Protein AF-A0A1I4QR75-F1 (afdb_monomer)

Secondary structure (DSSP, 8-state):
-------TT-GGGSPPGGG-----------HHHHHHHHH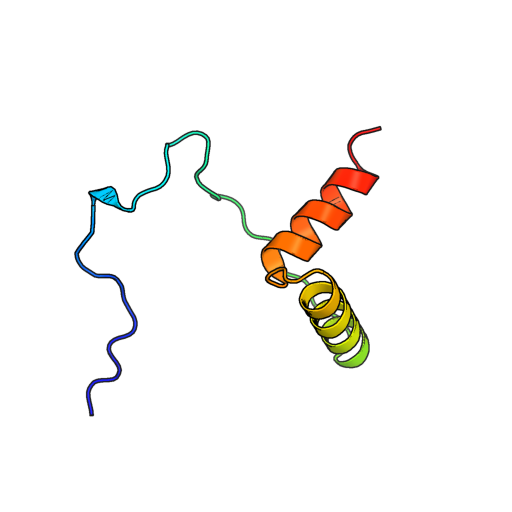HHHHTT--HHHHHHHHHHHHH--

Sequence (62 aa):
MDNQHGNTGKRNAAKPEDQKATSTLIVRCLPSDKASWVKASQLEGLKLTDWVIKTLNERTQK

Radius of gyration: 15.55 Å; Cα contacts (8 Å, |Δi|>4): 11; chains: 1; bounding box: 44×24×38 Å

Foldseek 3Di:
DDPDPDPPDCPVPDDDPVPDPPDDDDDDDDPVVVVVLCVVCVVVVHDSVVSVVVVVCVVVVD

Nearest PDB structures (foldseek):
  2ba3-assembly1_B  TM=7.338E-01  e=1.742E-01  Plasmid R64
  1bdv-assembly1_B  TM=9.422E-01  e=8.968E-01  Lederbergvirus P22

Organism: NCBI:txid44574

Mean predicted aligned error: 9.19 Å

pLDDT: mean 83.81, std 18.43, range [37.72, 98.56]

Solvent-accessible surface area (backbone atoms only — not comparable to full-atom values): 4232 Å² total; per-residue (Å²): 136,84,83,78,87,66,89,84,76,58,79,87,72,61,65,56,80,95,65,54,85,84,78,84,89,87,82,90,77,57,72,68,56,55,53,50,49,46,53,53,12,53,76,72,74,39,53,52,69,59,40,51,52,50,58,53,46,75,70,64,76,118

Structure (mmCIF, N/CA/C/O backbone):
data_AF-A0A1I4QR75-F1
#
_entry.id   AF-A0A1I4QR75-F1
#
loop_
_atom_site.group_PDB
_atom_site.id
_atom_site.type_symbol
_atom_site.label_atom_id
_atom_site.label_alt_id
_atom_site.label_comp_id
_atom_site.label_asym_id
_atom_site.label_entity_id
_atom_site.label_seq_id
_atom_site.pdbx_PDB_ins_code
_atom_site.Cartn_x
_atom_site.Cartn_y
_atom_site.Cartn_z
_atom_site.occupancy
_atom_site.B_iso_or_equiv
_atom_site.auth_seq_id
_atom_site.auth_comp_id
_atom_site.auth_asym_id
_atom_site.auth_atom_id
_atom_site.pdbx_PDB_model_num
ATOM 1 N N . MET A 1 1 ? 29.745 -7.322 -17.323 1.00 37.72 1 MET A N 1
ATOM 2 C CA . MET A 1 1 ? 28.480 -7.742 -16.684 1.00 37.72 1 MET A CA 1
ATOM 3 C C . MET A 1 1 ? 27.569 -6.533 -16.687 1.00 37.72 1 MET A C 1
ATOM 5 O O . MET A 1 1 ? 27.580 -5.752 -15.745 1.00 37.72 1 MET A O 1
ATOM 9 N N . ASP A 1 2 ? 26.865 -6.330 -17.793 1.00 43.38 2 ASP A N 1
ATOM 10 C CA . ASP A 1 2 ? 26.023 -5.156 -18.002 1.00 43.38 2 ASP A CA 1
ATOM 11 C C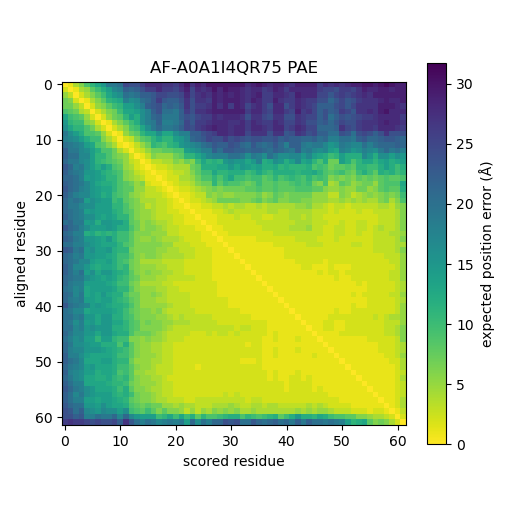 . ASP A 1 2 ? 24.641 -5.422 -17.418 1.00 43.38 2 ASP A C 1
ATOM 13 O O . ASP A 1 2 ? 23.793 -6.063 -18.032 1.00 43.38 2 ASP A O 1
ATOM 17 N N . ASN A 1 3 ? 24.421 -4.954 -16.191 1.00 54.56 3 ASN A N 1
ATOM 18 C CA . ASN A 1 3 ? 23.113 -5.013 -15.551 1.00 54.56 3 ASN A CA 1
ATOM 19 C C . ASN A 1 3 ? 22.284 -3.795 -15.998 1.00 54.56 3 ASN A C 1
ATOM 21 O O . ASN A 1 3 ? 22.063 -2.850 -15.240 1.00 54.56 3 ASN A O 1
ATOM 25 N N . GLN A 1 4 ? 21.892 -3.776 -17.276 1.00 46.00 4 GLN A N 1
ATOM 26 C CA . GLN A 1 4 ? 21.083 -2.705 -17.858 1.00 46.00 4 GLN A CA 1
ATOM 27 C C . GLN A 1 4 ? 19.615 -2.877 -17.428 1.00 46.00 4 GLN A C 1
ATOM 29 O O . GLN A 1 4 ? 18.801 -3.500 -18.106 1.00 46.00 4 GLN A O 1
ATOM 34 N N . HIS A 1 5 ? 19.261 -2.328 -16.265 1.00 56.84 5 HIS A N 1
ATOM 35 C CA . HIS A 1 5 ? 17.863 -2.177 -15.869 1.00 56.84 5 HIS A CA 1
ATOM 36 C C . HIS A 1 5 ? 17.268 -0.941 -16.548 1.00 56.84 5 HIS A C 1
ATOM 38 O O . HIS A 1 5 ? 17.424 0.187 -16.091 1.00 56.84 5 HIS A O 1
ATOM 44 N N . GLY A 1 6 ? 16.553 -1.164 -17.643 1.00 48.47 6 GLY A N 1
ATOM 45 C CA . GLY A 1 6 ? 15.756 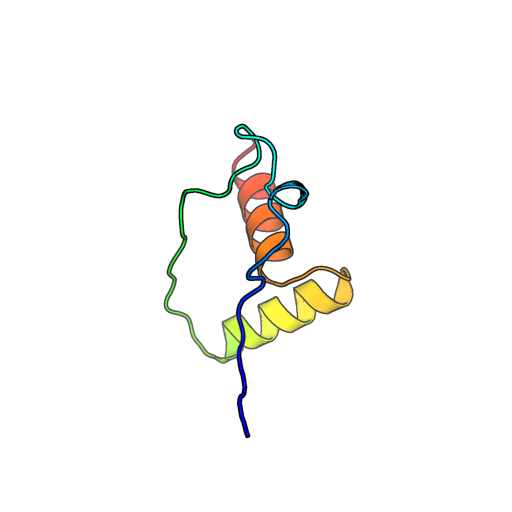-0.136 -18.294 1.00 48.47 6 GLY A CA 1
ATOM 46 C C . GLY A 1 6 ? 15.028 -0.739 -19.476 1.00 48.47 6 GLY A C 1
ATOM 47 O O . GLY A 1 6 ? 15.658 -1.239 -20.398 1.00 48.47 6 GLY A O 1
ATOM 48 N N . ASN A 1 7 ? 13.699 -0.729 -19.428 1.00 57.34 7 ASN A N 1
ATOM 49 C CA . ASN A 1 7 ? 12.802 -1.200 -20.480 1.00 57.34 7 ASN A CA 1
ATOM 50 C C . ASN A 1 7 ? 12.870 -0.256 -21.704 1.00 57.34 7 ASN A C 1
ATOM 52 O O . ASN A 1 7 ? 11.899 0.414 -22.056 1.00 57.34 7 ASN A O 1
ATOM 56 N N . THR A 1 8 ? 14.050 -0.142 -22.309 1.00 52.66 8 THR A N 1
ATOM 57 C CA . THR A 1 8 ? 14.375 0.752 -23.418 1.00 52.66 8 THR A CA 1
ATOM 58 C C . THR A 1 8 ? 13.868 0.117 -24.708 1.00 52.66 8 THR A C 1
ATOM 60 O O . THR A 1 8 ? 14.622 -0.527 -25.428 1.00 52.66 8 THR A O 1
ATOM 63 N N . GLY A 1 9 ? 12.567 0.228 -25.000 1.00 53.88 9 GLY A N 1
ATOM 64 C CA . GLY A 1 9 ? 12.094 -0.177 -26.332 1.00 5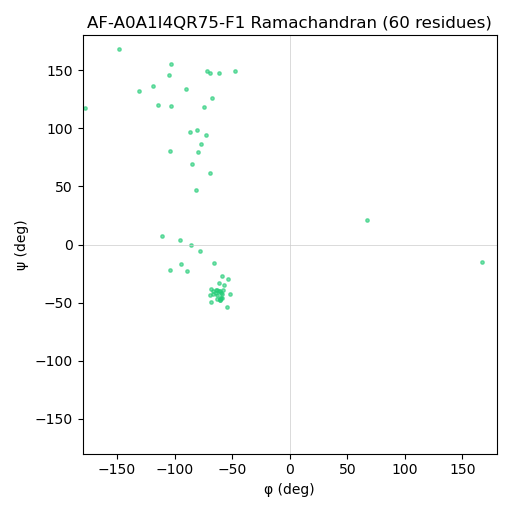3.88 9 GLY A CA 1
ATOM 65 C C . GLY A 1 9 ? 10.598 -0.344 -26.576 1.00 53.88 9 GLY A C 1
ATOM 66 O O . GLY A 1 9 ? 10.196 -0.369 -27.735 1.00 53.88 9 GLY A O 1
ATOM 67 N N . LYS A 1 10 ? 9.730 -0.431 -25.562 1.00 57.50 10 LYS A N 1
ATOM 68 C CA . LYS A 1 10 ? 8.291 -0.669 -25.804 1.00 57.50 10 LYS A CA 1
ATOM 69 C C . LYS A 1 10 ? 7.455 0.598 -25.623 1.00 57.50 10 LYS A C 1
ATOM 71 O O . LYS A 1 10 ? 6.793 0.762 -24.606 1.00 57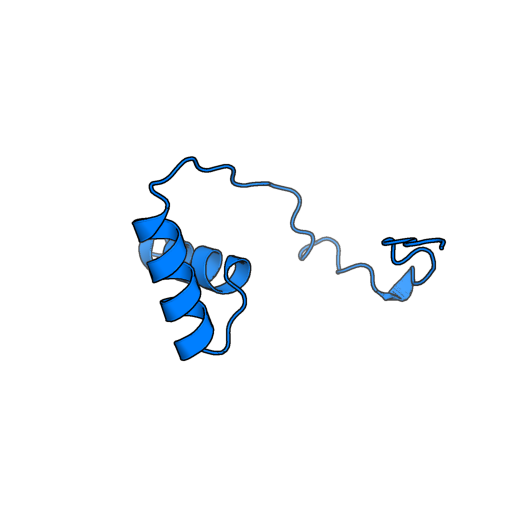.50 10 LYS A O 1
ATOM 76 N N . ARG A 1 11 ? 7.424 1.468 -26.645 1.00 55.34 11 ARG A N 1
ATOM 77 C CA . ARG A 1 11 ? 6.493 2.622 -26.721 1.00 55.34 11 ARG A CA 1
ATOM 78 C C . ARG A 1 11 ? 5.019 2.214 -26.537 1.00 55.34 11 ARG A C 1
ATOM 80 O O . ARG A 1 11 ? 4.261 2.970 -25.947 1.00 55.34 11 ARG A O 1
ATOM 87 N N . ASN A 1 12 ? 4.652 0.991 -26.928 1.00 60.75 12 ASN A N 1
ATOM 88 C CA . ASN A 1 12 ? 3.304 0.425 -26.752 1.00 60.75 12 ASN A CA 1
ATOM 89 C C . ASN A 1 12 ? 3.003 -0.064 -25.320 1.00 60.75 12 ASN A C 1
ATOM 91 O O . ASN A 1 12 ? 1.888 -0.488 -25.046 1.00 60.75 12 ASN A O 1
ATOM 95 N N . ALA A 1 13 ? 3.986 -0.047 -24.411 1.00 58.38 13 ALA A N 1
ATOM 96 C CA . ALA A 1 13 ? 3.792 -0.355 -22.991 1.00 58.38 13 ALA A CA 1
ATOM 97 C C . ALA A 1 13 ? 3.572 0.911 -22.141 1.00 58.38 13 ALA A C 1
ATOM 99 O O . ALA A 1 13 ? 3.493 0.828 -20.914 1.00 58.38 13 ALA A O 1
ATOM 100 N N . ALA A 1 14 ? 3.504 2.087 -22.776 1.00 66.12 14 ALA A N 1
ATOM 101 C CA . ALA A 1 14 ? 3.126 3.316 -22.102 1.00 66.12 14 ALA A CA 1
ATOM 102 C C . ALA A 1 14 ? 1.650 3.233 -21.699 1.00 66.12 14 ALA A C 1
ATOM 104 O O . ALA A 1 14 ? 0.784 2.963 -22.530 1.00 66.12 14 ALA A O 1
ATOM 105 N N . LYS A 1 15 ? 1.369 3.461 -20.413 1.00 72.75 15 LYS A N 1
ATOM 106 C CA . LYS A 1 15 ? -0.009 3.557 -19.929 1.00 72.75 15 LYS A CA 1
ATOM 107 C C . LYS A 1 15 ? -0.730 4.736 -20.611 1.00 72.75 15 LYS A C 1
ATOM 109 O O . LYS A 1 15 ? -0.066 5.749 -20.881 1.00 72.75 15 LYS A O 1
ATOM 114 N N . PRO A 1 16 ? -2.053 4.622 -20.847 1.00 78.44 16 PRO A N 1
ATOM 115 C CA . PRO A 1 16 ? -2.908 5.746 -21.228 1.00 78.44 16 PRO A CA 1
ATOM 116 C C . PRO A 1 16 ? -2.673 6.966 -20.333 1.00 78.44 16 PRO A C 1
ATOM 118 O O . PRO A 1 16 ? -2.269 6.816 -19.179 1.00 78.44 16 PRO A O 1
ATOM 121 N N . GLU A 1 17 ? -2.859 8.172 -20.872 1.00 78.25 17 GLU A N 1
ATOM 122 C CA . GLU A 1 17 ? -2.504 9.423 -20.186 1.00 78.25 17 GLU A CA 1
ATOM 123 C C . GLU A 1 17 ? -3.220 9.590 -18.839 1.00 78.25 17 GLU A C 1
ATOM 125 O O . GLU A 1 17 ? -2.585 9.950 -17.850 1.00 78.25 17 GLU A O 1
ATOM 130 N N . ASP A 1 18 ? -4.490 9.203 -18.783 1.00 81.62 18 ASP A N 1
ATOM 131 C CA . ASP A 1 18 ? -5.351 9.152 -17.598 1.00 81.62 18 ASP A CA 1
ATOM 132 C C . ASP A 1 18 ? -4.907 8.115 -16.548 1.00 81.62 18 ASP A C 1
ATOM 134 O O . ASP A 1 18 ? -5.309 8.182 -15.390 1.00 81.62 18 ASP A O 1
ATOM 138 N N . GLN A 1 19 ? -4.042 7.172 -16.926 1.00 79.12 19 GLN A N 1
ATOM 139 C CA . GLN A 1 19 ? -3.531 6.100 -16.063 1.00 79.12 19 GLN A CA 1
ATOM 140 C C . GLN A 1 19 ? -2.044 6.262 -15.728 1.00 79.12 19 GLN A C 1
ATOM 142 O O . GLN A 1 19 ? -1.419 5.365 -15.140 1.00 79.12 19 GLN A O 1
ATOM 147 N N . LYS A 1 20 ? -1.437 7.392 -16.110 1.00 82.94 20 LYS A N 1
ATOM 148 C CA . LYS A 1 20 ? -0.054 7.701 -15.749 1.00 82.94 20 LYS A CA 1
ATOM 149 C C . LYS A 1 20 ? 0.014 8.104 -14.280 1.00 82.94 20 LYS A C 1
ATOM 151 O O . LYS A 1 20 ? -0.519 9.126 -13.868 1.00 82.94 20 LYS A O 1
ATOM 156 N N . ALA A 1 21 ? 0.749 7.323 -13.494 1.00 84.94 21 ALA A N 1
ATOM 157 C CA . ALA A 1 21 ? 1.142 7.718 -12.148 1.00 84.94 21 ALA A CA 1
ATOM 158 C C . ALA A 1 21 ? 2.233 8.799 -12.245 1.00 84.94 21 ALA A C 1
ATOM 160 O O . ALA A 1 21 ? 3.407 8.482 -12.428 1.00 84.94 21 ALA A O 1
ATOM 161 N N . THR A 1 22 ? 1.831 10.069 -12.196 1.00 89.88 22 THR A N 1
ATOM 162 C CA . THR A 1 22 ? 2.728 11.236 -12.309 1.00 89.88 22 THR A CA 1
ATOM 163 C C . THR A 1 22 ? 3.194 11.781 -10.957 1.00 89.88 22 THR A C 1
ATOM 165 O O . THR A 1 22 ? 4.194 12.492 -10.903 1.00 89.88 22 THR A O 1
ATOM 168 N N . SER A 1 23 ? 2.512 11.419 -9.867 1.00 90.06 23 SER A N 1
ATOM 169 C CA . SER A 1 23 ? 2.824 11.857 -8.501 1.00 90.06 23 SER A CA 1
ATOM 170 C C . SER A 1 23 ? 3.487 10.750 -7.678 1.00 90.06 23 SER A C 1
ATOM 172 O O . SER A 1 23 ? 3.140 9.575 -7.806 1.00 90.06 23 SER A O 1
ATOM 174 N N . THR A 1 24 ? 4.405 11.133 -6.782 1.00 93.88 24 THR A N 1
ATOM 175 C CA . THR A 1 24 ? 5.176 10.207 -5.933 1.00 93.88 24 THR A CA 1
ATOM 176 C C . THR A 1 24 ? 4.901 10.453 -4.452 1.00 93.88 24 THR A C 1
ATOM 178 O O . THR A 1 24 ? 4.928 11.593 -3.994 1.00 93.88 24 THR A O 1
ATOM 181 N N . LEU A 1 25 ? 4.715 9.374 -3.686 1.00 92.75 25 LEU A N 1
ATOM 182 C CA . LEU A 1 25 ? 4.637 9.401 -2.224 1.00 92.75 25 LEU A CA 1
ATOM 183 C C . LEU A 1 25 ? 5.963 8.909 -1.619 1.00 92.75 25 LEU A C 1
ATOM 185 O O . LEU A 1 25 ? 6.357 7.764 -1.839 1.00 92.75 25 LEU A O 1
ATOM 189 N N . ILE A 1 26 ? 6.642 9.759 -0.842 1.00 95.31 26 ILE A N 1
ATOM 190 C CA . ILE A 1 26 ? 7.895 9.426 -0.142 1.00 95.31 26 ILE A CA 1
ATOM 191 C C . ILE A 1 26 ? 7.639 9.470 1.365 1.00 95.31 26 ILE A C 1
ATOM 193 O O . ILE A 1 26 ? 7.285 10.516 1.902 1.00 95.31 26 ILE A O 1
ATOM 197 N N . VAL A 1 27 ? 7.839 8.344 2.056 1.00 94.69 27 VAL A N 1
ATOM 198 C CA . VAL A 1 27 ? 7.550 8.202 3.494 1.00 94.69 27 VAL A CA 1
ATOM 199 C C . VAL A 1 27 ? 8.743 7.586 4.217 1.00 94.69 27 VAL A C 1
ATOM 201 O O . VAL A 1 27 ? 9.274 6.557 3.795 1.00 94.69 27 VAL A O 1
ATOM 204 N N . ARG A 1 28 ? 9.141 8.193 5.341 1.00 97.50 28 ARG A N 1
ATOM 205 C CA . ARG A 1 28 ? 10.030 7.555 6.323 1.00 97.50 28 ARG A CA 1
ATOM 206 C C . ARG A 1 28 ? 9.173 6.819 7.351 1.00 97.50 28 ARG A C 1
ATOM 208 O O . ARG A 1 28 ? 8.194 7.373 7.834 1.00 97.50 28 ARG A O 1
ATOM 215 N N . CYS A 1 29 ? 9.541 5.588 7.673 1.00 97.06 29 CYS A N 1
ATOM 216 C CA . CYS A 1 29 ? 8.823 4.726 8.612 1.00 97.06 29 CYS A CA 1
ATOM 217 C C . CYS A 1 29 ? 9.808 3.813 9.345 1.00 97.06 29 CYS A C 1
ATOM 219 O O . CYS A 1 29 ? 10.975 3.711 8.946 1.00 97.06 29 CYS A O 1
ATOM 221 N N . LEU A 1 30 ? 9.346 3.145 10.405 1.00 98.56 30 LEU A N 1
ATOM 222 C CA . LEU A 1 30 ? 10.156 2.132 11.068 1.00 98.56 30 LEU A CA 1
ATOM 223 C C . LEU A 1 30 ? 10.311 0.900 10.159 1.00 98.56 30 LEU A C 1
ATOM 225 O O . LEU A 1 30 ? 9.382 0.548 9.422 1.00 98.56 30 LEU A O 1
ATOM 229 N N . PRO A 1 31 ? 11.449 0.184 10.227 1.00 98.38 31 PRO A N 1
ATOM 230 C CA . PRO A 1 31 ? 11.637 -1.047 9.458 1.00 98.38 31 PRO A CA 1
ATOM 231 C C . PRO A 1 31 ? 10.558 -2.105 9.732 1.00 98.38 31 PRO A C 1
ATOM 233 O O . PRO A 1 31 ? 10.149 -2.817 8.814 1.00 98.38 31 PRO A O 1
ATOM 236 N N . SER A 1 32 ? 10.069 -2.181 10.975 1.00 98.38 32 SER A N 1
ATOM 237 C CA . SER A 1 32 ? 8.991 -3.085 11.399 1.00 98.38 32 SER A CA 1
ATOM 238 C C . SER A 1 32 ? 7.664 -2.796 10.701 1.00 98.38 32 SER A C 1
ATOM 240 O O . SER A 1 32 ? 6.956 -3.728 10.311 1.00 98.38 32 SER A O 1
ATOM 242 N N . ASP A 1 33 ? 7.346 -1.519 10.498 1.00 98.12 33 ASP A N 1
ATOM 243 C CA . ASP A 1 33 ? 6.103 -1.098 9.856 1.00 98.12 33 ASP A CA 1
ATOM 244 C C . ASP A 1 33 ? 6.135 -1.500 8.385 1.00 98.12 33 ASP A C 1
ATOM 246 O O . ASP A 1 33 ? 5.250 -2.210 7.906 1.00 98.12 33 ASP A O 1
ATOM 250 N N . LYS A 1 34 ? 7.234 -1.167 7.694 1.00 97.81 34 LYS 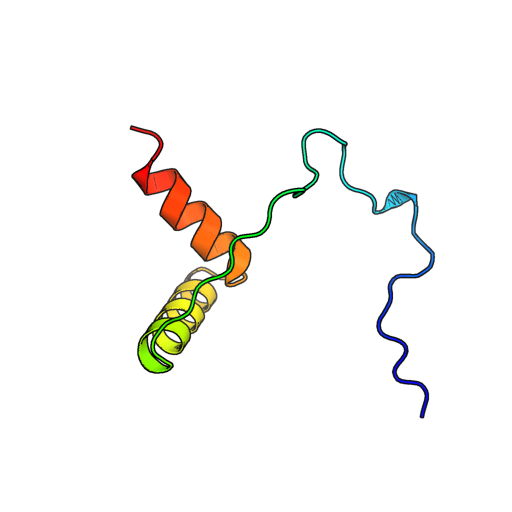A N 1
ATOM 251 C CA . LYS A 1 34 ? 7.432 -1.556 6.294 1.00 97.81 34 LYS A CA 1
ATOM 252 C C . LYS A 1 34 ? 7.392 -3.072 6.115 1.00 97.81 34 LYS A C 1
ATOM 254 O O . LYS A 1 34 ? 6.776 -3.551 5.166 1.00 97.81 34 LYS A O 1
ATOM 259 N N . ALA A 1 35 ? 8.024 -3.833 7.010 1.00 98.25 35 ALA A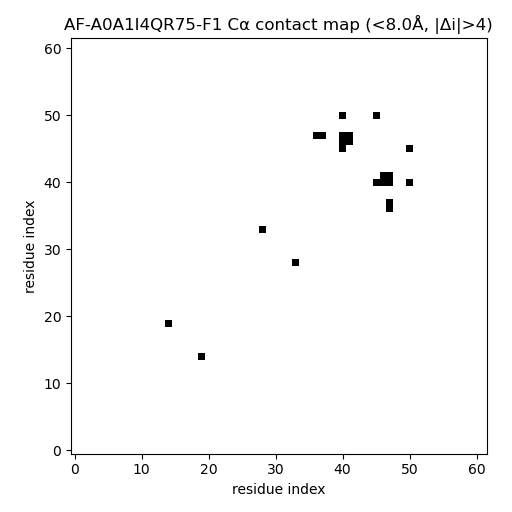 N 1
ATOM 260 C CA . ALA A 1 35 ? 7.986 -5.292 6.960 1.00 98.25 35 ALA A CA 1
ATOM 261 C C . ALA A 1 35 ? 6.553 -5.830 7.099 1.00 98.25 35 ALA A C 1
ATOM 263 O O . ALA A 1 35 ? 6.172 -6.760 6.388 1.00 98.25 35 ALA A O 1
ATOM 264 N N . SER A 1 36 ? 5.750 -5.225 7.975 1.00 98.31 36 SER A N 1
ATOM 265 C CA . SER A 1 36 ? 4.347 -5.598 8.170 1.00 98.31 36 SER A CA 1
ATOM 266 C C . SER A 1 36 ? 3.501 -5.280 6.934 1.00 98.31 36 SER A C 1
ATOM 268 O O . SER A 1 36 ? 2.736 -6.134 6.493 1.00 98.31 36 SER A O 1
ATOM 270 N N . TRP A 1 37 ? 3.696 -4.115 6.308 1.00 98.12 37 TRP A N 1
ATOM 271 C CA . TRP A 1 37 ? 3.006 -3.750 5.063 1.00 98.12 37 TRP A CA 1
ATOM 272 C C . TRP A 1 37 ? 3.382 -4.665 3.894 1.00 98.12 37 TRP A C 1
ATOM 274 O O . TRP A 1 37 ? 2.517 -5.063 3.120 1.00 98.12 37 TRP A O 1
ATOM 284 N N . VAL A 1 38 ? 4.659 -5.055 3.779 1.00 98.06 38 VAL A N 1
ATOM 285 C CA . VAL A 1 38 ? 5.100 -6.025 2.762 1.00 98.06 38 VAL A CA 1
ATOM 286 C C . VAL A 1 38 ? 4.395 -7.365 2.960 1.00 98.06 38 VAL A C 1
ATOM 288 O O . VAL A 1 38 ? 3.834 -7.891 2.001 1.00 98.06 38 VAL A O 1
ATOM 291 N N . LYS A 1 39 ? 4.358 -7.889 4.191 1.00 98.31 39 LYS A N 1
ATOM 292 C CA . LYS A 1 39 ? 3.651 -9.143 4.494 1.00 98.31 39 LYS A CA 1
ATOM 293 C C . LYS A 1 39 ? 2.159 -9.048 4.166 1.00 98.31 39 LYS A C 1
ATOM 295 O O . LYS A 1 39 ? 1.637 -9.944 3.514 1.00 98.31 39 LYS A O 1
ATOM 300 N N . ALA A 1 40 ? 1.497 -7.958 4.560 1.00 98.06 40 ALA A N 1
ATOM 301 C CA . ALA A 1 40 ? 0.089 -7.723 4.239 1.00 98.06 40 ALA A CA 1
ATOM 302 C C . ALA A 1 40 ? -0.153 -7.704 2.719 1.00 98.06 40 ALA A C 1
ATOM 304 O O . ALA A 1 40 ? -1.026 -8.413 2.229 1.00 98.06 40 ALA A O 1
ATOM 305 N N . SER A 1 41 ? 0.691 -6.992 1.961 1.00 98.06 41 SER A N 1
ATOM 306 C CA . SER A 1 41 ? 0.584 -6.956 0.497 1.00 98.06 41 SER A CA 1
ATOM 307 C C . SER A 1 41 ? 0.737 -8.340 -0.142 1.00 98.06 41 SER A C 1
ATOM 309 O O . SER A 1 41 ? -0.026 -8.687 -1.037 1.00 98.06 41 SER A O 1
ATOM 311 N N . GLN A 1 42 ? 1.658 -9.168 0.362 1.00 97.75 42 GLN A N 1
ATOM 312 C CA . GLN A 1 42 ? 1.883 -10.526 -0.140 1.00 97.75 42 GLN A CA 1
ATOM 313 C C . GLN A 1 42 ? 0.712 -11.466 0.159 1.00 97.75 42 GLN A C 1
ATOM 315 O O . GLN A 1 42 ? 0.366 -12.274 -0.699 1.00 97.75 42 GLN A O 1
ATOM 320 N N . LEU A 1 43 ? 0.086 -11.347 1.336 1.00 97.69 43 LEU A N 1
ATOM 321 C CA . LEU A 1 43 ? -1.112 -12.120 1.690 1.00 97.69 43 LEU A CA 1
ATOM 322 C C . LEU A 1 43 ? -2.286 -11.823 0.748 1.00 97.69 43 LEU A C 1
ATOM 324 O O . LEU A 1 43 ? -3.059 -12.721 0.432 1.00 97.69 43 LEU A O 1
ATOM 328 N N . GLU A 1 44 ? -2.388 -10.586 0.262 1.00 96.94 44 GLU A N 1
ATOM 329 C CA . GLU A 1 44 ? -3.390 -10.177 -0.728 1.00 96.94 44 GLU A CA 1
ATOM 330 C C . GLU A 1 44 ? -2.955 -10.434 -2.184 1.00 96.94 44 GLU A C 1
ATOM 332 O O . GLU A 1 44 ? -3.702 -10.133 -3.112 1.00 96.94 44 GLU A O 1
ATOM 337 N N . GLY A 1 45 ? -1.751 -10.973 -2.416 1.00 97.19 45 GLY A N 1
ATOM 338 C CA . GLY A 1 45 ? -1.207 -11.182 -3.762 1.00 97.19 45 GLY A CA 1
ATOM 339 C C . GLY A 1 45 ? -0.889 -9.884 -4.518 1.00 97.19 45 GLY A C 1
ATOM 340 O O . GLY A 1 45 ? -0.802 -9.886 -5.746 1.00 97.19 45 GLY A O 1
ATOM 341 N N . LEU A 1 46 ? -0.718 -8.770 -3.801 1.00 96.50 46 LEU A N 1
ATOM 342 C CA . LEU A 1 46 ? -0.481 -7.437 -4.350 1.00 96.50 46 LEU A CA 1
ATOM 343 C C . LEU A 1 46 ? 0.989 -7.023 -4.225 1.00 96.50 46 LEU A C 1
ATOM 345 O O . LEU A 1 46 ? 1.722 -7.446 -3.329 1.00 96.50 46 LEU A O 1
ATOM 349 N N . LYS A 1 47 ? 1.423 -6.109 -5.098 1.00 96.81 47 LYS A N 1
ATOM 350 C CA . LYS A 1 47 ? 2.667 -5.364 -4.868 1.00 96.81 47 LYS A CA 1
ATOM 351 C C . LYS A 1 47 ? 2.441 -4.365 -3.739 1.00 96.81 47 LYS A C 1
ATOM 353 O O . LYS A 1 47 ? 1.358 -3.796 -3.627 1.00 96.81 47 LYS A O 1
ATOM 358 N N . LEU A 1 48 ? 3.489 -4.068 -2.967 1.00 96.69 48 LEU A N 1
ATOM 359 C CA . LEU A 1 48 ? 3.410 -3.093 -1.872 1.00 96.69 48 LEU A CA 1
ATOM 360 C C . LEU A 1 48 ? 2.812 -1.750 -2.325 1.00 96.69 48 LEU A C 1
ATOM 362 O O . LEU A 1 48 ? 1.973 -1.195 -1.627 1.00 96.69 48 LEU A O 1
ATOM 366 N N . THR A 1 49 ? 3.209 -1.239 -3.494 1.00 95.12 49 THR A N 1
ATOM 367 C CA . THR A 1 49 ? 2.676 0.020 -4.040 1.00 95.12 49 THR A CA 1
ATOM 368 C C . THR A 1 49 ? 1.168 -0.046 -4.273 1.00 95.1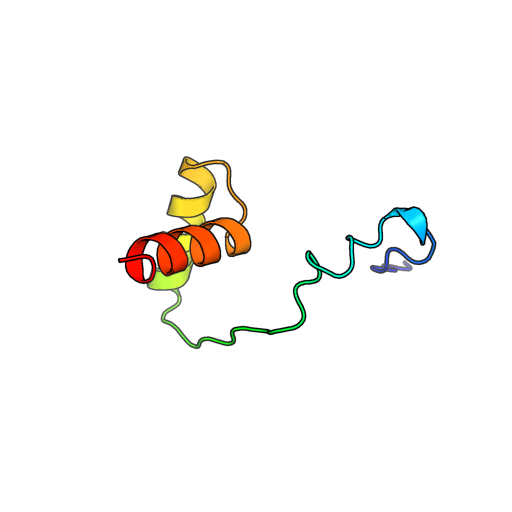2 49 THR A C 1
ATOM 370 O O . THR A 1 49 ? 0.455 0.865 -3.861 1.00 95.12 49 THR A O 1
ATOM 373 N N . ASP A 1 50 ? 0.681 -1.129 -4.879 1.00 95.44 50 ASP A N 1
ATOM 374 C CA . ASP A 1 50 ? -0.744 -1.309 -5.172 1.00 95.44 50 ASP A CA 1
ATOM 375 C C . ASP A 1 50 ? -1.546 -1.452 -3.870 1.00 95.44 50 ASP A C 1
ATOM 377 O O . ASP A 1 50 ? -2.603 -0.841 -3.716 1.00 95.44 50 ASP A O 1
ATOM 381 N N . TRP A 1 51 ? -0.996 -2.180 -2.893 1.00 97.62 51 TRP A N 1
ATOM 382 C CA . TRP A 1 51 ? -1.588 -2.340 -1.565 1.00 97.62 51 TRP A CA 1
ATOM 383 C C . TRP A 1 51 ? -1.689 -1.012 -0.799 1.00 97.62 51 TRP A C 1
ATOM 385 O O . TRP A 1 51 ? -2.732 -0.710 -0.217 1.00 97.62 51 TRP A O 1
ATOM 395 N N . VAL A 1 52 ? -0.639 -0.181 -0.836 1.00 96.62 52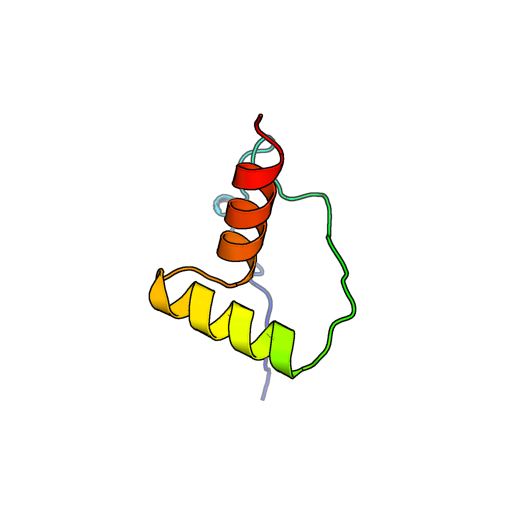 VAL A N 1
ATOM 396 C CA . VAL A 1 52 ? -0.643 1.153 -0.210 1.00 96.62 52 VAL A CA 1
ATOM 397 C C . VAL A 1 52 ? -1.689 2.057 -0.863 1.00 96.62 52 VAL A C 1
ATOM 399 O O . VAL A 1 52 ? -2.461 2.693 -0.150 1.00 96.62 52 VAL A O 1
ATOM 402 N N . ILE A 1 53 ? -1.751 2.100 -2.199 1.00 95.12 53 ILE A N 1
ATOM 403 C CA . ILE A 1 53 ? -2.737 2.918 -2.925 1.00 95.12 53 ILE A CA 1
ATOM 404 C C . ILE A 1 53 ? -4.161 2.476 -2.578 1.00 95.12 53 ILE A C 1
ATOM 406 O O . ILE A 1 53 ? -4.986 3.319 -2.229 1.00 95.12 53 ILE A O 1
ATOM 410 N N . LYS A 1 54 ? -4.439 1.165 -2.621 1.00 95.69 54 LYS A N 1
ATOM 411 C CA . LYS A 1 54 ? -5.737 0.592 -2.238 1.00 95.69 54 LYS A CA 1
ATOM 412 C C . LYS A 1 54 ? -6.125 1.015 -0.820 1.00 95.69 54 LYS A C 1
ATOM 414 O O . LYS A 1 54 ? -7.181 1.607 -0.628 1.00 95.69 54 LYS A O 1
ATOM 419 N N . THR A 1 55 ? -5.235 0.786 0.144 1.00 95.88 55 THR A N 1
ATOM 420 C CA . THR A 1 55 ? -5.478 1.083 1.562 1.00 95.88 55 THR A CA 1
ATOM 421 C C . THR A 1 55 ? -5.756 2.568 1.796 1.00 95.88 55 THR A C 1
ATOM 423 O O . THR A 1 55 ? -6.644 2.914 2.570 1.00 95.88 55 THR A O 1
ATOM 426 N N . LEU A 1 56 ? -5.011 3.466 1.142 1.00 95.31 56 LEU A N 1
ATOM 427 C CA . LEU A 1 56 ? -5.230 4.908 1.274 1.00 95.31 56 LEU A CA 1
ATOM 428 C C . LEU A 1 56 ? -6.549 5.343 0.624 1.00 95.31 56 LEU A C 1
ATOM 430 O O . LEU A 1 56 ? -7.295 6.095 1.246 1.00 95.31 56 LEU A O 1
ATOM 434 N N . ASN A 1 57 ? -6.872 4.839 -0.570 1.00 95.62 57 ASN A N 1
ATOM 435 C CA . ASN A 1 57 ? -8.118 5.168 -1.266 1.00 95.62 57 ASN A CA 1
ATOM 436 C C . ASN A 1 57 ? -9.359 4.685 -0.503 1.00 95.62 57 ASN A C 1
ATOM 438 O O . ASN A 1 57 ? -10.316 5.439 -0.365 1.00 95.62 57 ASN A O 1
ATOM 442 N N . GLU A 1 58 ? -9.332 3.477 0.066 1.00 95.56 58 GLU A N 1
ATOM 443 C CA . GLU A 1 58 ? -10.422 2.959 0.910 1.00 95.56 58 GLU A CA 1
ATOM 444 C C . GLU A 1 58 ? -10.701 3.852 2.131 1.00 95.56 58 GLU A C 1
ATOM 446 O O . GLU A 1 58 ? -11.814 3.879 2.655 1.00 95.56 58 GLU A O 1
ATOM 451 N N . ARG A 1 59 ? -9.692 4.592 2.606 1.00 94.69 59 ARG A N 1
ATOM 452 C CA . ARG A 1 59 ? -9.813 5.491 3.762 1.00 94.69 59 ARG A CA 1
ATOM 453 C C . ARG A 1 59 ? -10.246 6.904 3.387 1.00 94.69 59 ARG A C 1
ATOM 455 O O . ARG A 1 59 ? -10.762 7.602 4.258 1.00 94.69 59 ARG A O 1
ATOM 462 N N . THR A 1 60 ? -10.027 7.330 2.145 1.00 94.06 60 THR A N 1
ATOM 463 C CA . THR A 1 60 ? -10.310 8.697 1.681 1.00 94.06 60 THR A CA 1
ATOM 464 C C . THR A 1 60 ? -11.568 8.809 0.824 1.00 94.06 60 THR A C 1
ATOM 466 O O . THR A 1 60 ? -12.133 9.894 0.760 1.00 94.06 60 THR A O 1
ATOM 469 N N . GLN A 1 61 ? -12.047 7.726 0.207 1.00 81.12 61 GLN A N 1
ATOM 470 C CA . GLN A 1 61 ? -13.269 7.712 -0.611 1.00 81.12 61 GLN A CA 1
ATOM 471 C C . GLN A 1 61 ? -14.565 7.592 0.223 1.00 81.12 61 GLN A C 1
ATOM 473 O O . GLN A 1 61 ? -15.437 6.787 -0.095 1.00 81.12 61 GLN A O 1
ATOM 478 N N . LYS A 1 62 ? -14.692 8.381 1.297 1.00 52.00 62 LYS A N 1
ATOM 479 C CA . LYS A 1 62 ? -15.948 8.531 2.054 1.00 52.00 62 LYS A CA 1
ATOM 480 C C . LYS A 1 62 ? -16.794 9.686 1.540 1.00 52.00 62 LYS A C 1
ATOM 482 O O . LYS A 1 62 ? -16.201 10.735 1.212 1.00 52.00 62 LYS A O 1
#